Protein AF-A0A2D6EW44-F1 (afdb_monomer_lite)

Secondary structure (DSSP, 8-state):
--PPSSSPPEEEEEETTEEEEEEEEEE--BTTBEEEEEEEEEEEE--SS--TT-EEEEEESSS-SEEEEE-

Foldseek 3Di:
DDDDPDDQFWKWKDAPPWIFTKGFPDFPDDDQKGKTWIATQGGPDDPDPDDHGDIDIDIDNDPDSMDIGGD

Structure (mmCIF, N/CA/C/O backbone):
data_AF-A0A2D6EW44-F1
#
_entry.id   AF-A0A2D6EW44-F1
#
loop_
_atom_site.group_PDB
_atom_site.id
_atom_site.type_symbol
_atom_site.label_atom_id
_atom_site.label_alt_id
_atom_site.label_comp_id
_atom_site.label_asym_id
_atom_site.label_entity_id
_atom_site.label_seq_id
_atom_site.pdbx_PDB_ins_code
_atom_site.Cartn_x
_atom_site.Cartn_y
_atom_site.Cartn_z
_atom_site.occupancy
_atom_site.B_iso_or_equiv
_atom_site.auth_seq_id
_atom_site.auth_comp_id
_atom_site.auth_asym_id
_atom_site.auth_atom_id
_atom_site.pdbx_PDB_model_num
ATOM 1 N N . MET A 1 1 ? -8.311 6.952 19.301 1.00 46.88 1 MET A N 1
ATOM 2 C CA . MET A 1 1 ? -8.455 6.374 17.950 1.00 46.88 1 MET A CA 1
ATOM 3 C C . MET A 1 1 ? -9.743 6.924 17.358 1.00 46.88 1 MET A C 1
ATOM 5 O O . MET A 1 1 ? -10.806 6.616 17.881 1.00 46.88 1 MET A O 1
ATOM 9 N N . LYS A 1 2 ? -9.675 7.854 16.399 1.00 43.91 2 LYS A N 1
ATOM 10 C CA . LYS A 1 2 ? -10.877 8.410 15.758 1.00 43.91 2 LYS A CA 1
ATOM 11 C C . LYS A 1 2 ? -10.928 7.908 14.323 1.00 43.91 2 LYS A C 1
ATOM 13 O O . LYS A 1 2 ? -10.269 8.461 13.455 1.00 43.91 2 LYS A O 1
ATOM 18 N N . GLN A 1 3 ? -11.703 6.853 14.109 1.00 44.91 3 GLN A N 1
ATOM 19 C CA . GLN A 1 3 ? -12.174 6.482 12.784 1.00 44.91 3 GLN A CA 1
ATOM 20 C C . GLN A 1 3 ? -13.131 7.596 12.333 1.00 44.91 3 GLN A C 1
ATOM 22 O O . GLN A 1 3 ? -14.109 7.893 13.024 1.00 44.91 3 GLN A O 1
ATOM 27 N N . LEU A 1 4 ? -12.792 8.297 11.250 1.00 51.62 4 LEU A N 1
ATOM 28 C CA . LEU A 1 4 ? -13.628 9.366 10.706 1.00 51.62 4 LEU A CA 1
ATOM 29 C C . LEU A 1 4 ? -14.862 8.741 10.026 1.00 51.62 4 LEU A C 1
ATOM 31 O O . LEU A 1 4 ? -14.702 7.845 9.196 1.00 51.62 4 LEU A O 1
ATOM 35 N N . PRO A 1 5 ? -16.090 9.171 10.365 1.00 48.50 5 PRO A N 1
ATOM 36 C CA . PRO A 1 5 ? -17.289 8.717 9.680 1.00 48.50 5 PRO A CA 1
ATOM 37 C C . PRO A 1 5 ? -17.404 9.408 8.316 1.00 48.50 5 PRO A C 1
ATOM 39 O O . PRO A 1 5 ? -17.481 10.632 8.245 1.00 48.50 5 PRO A O 1
ATOM 42 N N . GLY A 1 6 ? -17.471 8.611 7.248 1.00 55.44 6 GLY A N 1
ATOM 43 C CA . GLY A 1 6 ? -17.829 9.075 5.905 1.00 55.44 6 GLY A CA 1
ATOM 44 C C . GLY A 1 6 ? -16.727 8.857 4.876 1.00 55.44 6 GLY A C 1
ATOM 45 O O . GLY A 1 6 ? -15.903 9.734 4.677 1.00 55.44 6 GLY A O 1
ATOM 46 N N . GLN A 1 7 ? -16.795 7.700 4.208 1.00 57.44 7 GLN A N 1
ATOM 47 C CA . GLN A 1 7 ? -15.931 7.220 3.120 1.00 57.44 7 GLN A CA 1
ATOM 48 C C . GLN A 1 7 ? -14.431 7.122 3.474 1.00 57.44 7 GLN A C 1
ATOM 50 O O . GLN A 1 7 ? -13.822 8.101 3.898 1.00 57.44 7 GLN A O 1
ATOM 55 N N . PRO A 1 8 ? -13.794 5.948 3.304 1.00 67.88 8 PRO A N 1
ATOM 56 C CA . PRO A 1 8 ? -12.345 5.866 3.441 1.00 67.88 8 PRO A CA 1
ATOM 57 C C . PRO A 1 8 ? -11.707 6.829 2.435 1.00 67.88 8 PRO A C 1
ATOM 59 O O . PRO A 1 8 ? -11.961 6.743 1.232 1.00 67.88 8 PRO A O 1
ATOM 62 N N . ALA A 1 9 ? -10.921 7.780 2.940 1.00 75.25 9 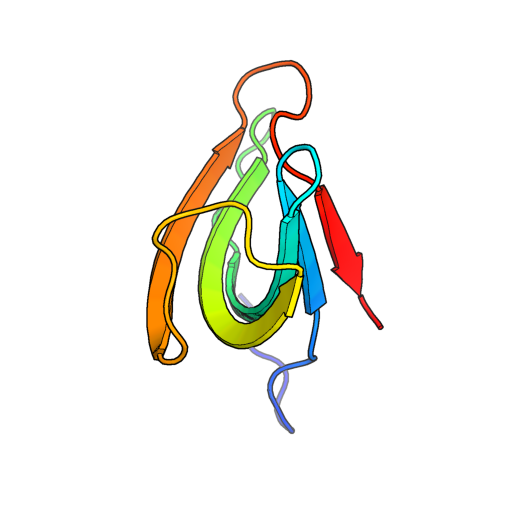ALA A N 1
ATOM 63 C CA . ALA A 1 9 ? -10.162 8.674 2.085 1.00 75.25 9 ALA A CA 1
ATOM 64 C C . ALA A 1 9 ? -9.281 7.833 1.149 1.00 75.25 9 ALA A C 1
ATOM 66 O O . ALA A 1 9 ? -8.672 6.848 1.579 1.00 75.25 9 ALA A O 1
ATOM 67 N N . THR A 1 10 ? -9.260 8.187 -0.136 1.00 85.38 10 THR A N 1
ATOM 68 C CA . THR A 1 10 ? -8.425 7.487 -1.114 1.00 85.38 10 THR A CA 1
ATOM 69 C C . THR A 1 10 ? -7.032 8.091 -1.075 1.00 85.38 10 THR A C 1
ATOM 71 O O . THR A 1 10 ? -6.852 9.292 -1.248 1.00 85.38 10 THR A O 1
ATOM 74 N N . TYR A 1 11 ? -6.044 7.248 -0.806 1.00 91.81 11 TYR A N 1
ATOM 75 C CA . TYR A 1 11 ? -4.636 7.604 -0.802 1.00 91.81 11 TYR A CA 1
A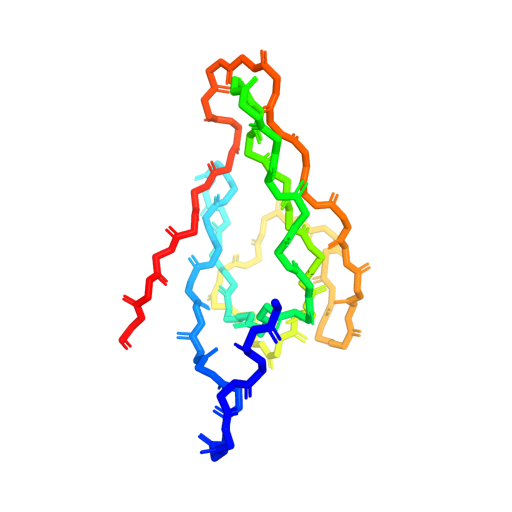TOM 76 C C . TYR A 1 11 ? -3.974 7.067 -2.067 1.00 91.81 11 TYR A C 1
ATOM 78 O O . TYR A 1 11 ? -4.396 6.062 -2.642 1.00 91.81 11 TYR A O 1
ATOM 86 N N . ARG A 1 12 ? -2.882 7.706 -2.473 1.00 94.56 12 ARG A N 1
ATOM 87 C CA . ARG A 1 12 ? -1.953 7.190 -3.474 1.00 94.56 12 ARG A CA 1
ATOM 88 C C . ARG A 1 12 ? -0.748 6.580 -2.776 1.00 94.56 12 ARG A C 1
ATOM 90 O O . ARG A 1 12 ? -0.027 7.280 -2.063 1.00 94.56 12 ARG A O 1
ATOM 97 N N . LEU A 1 13 ? -0.541 5.285 -2.993 1.00 93.44 13 LEU A N 1
ATOM 98 C CA . LEU A 1 13 ? 0.660 4.566 -2.588 1.00 93.44 13 LEU A CA 1
ATOM 99 C C . LEU A 1 13 ? 1.658 4.553 -3.747 1.00 93.44 13 LEU A C 1
ATOM 101 O O . LEU A 1 13 ? 1.355 4.044 -4.826 1.00 93.44 13 LEU A O 1
ATOM 105 N N . PHE A 1 14 ? 2.862 5.048 -3.487 1.00 92.94 14 PHE A N 1
ATOM 106 C CA . PHE A 1 14 ? 4.000 4.984 -4.397 1.00 92.94 14 PHE A CA 1
ATOM 107 C C . PHE A 1 14 ? 5.038 4.013 -3.843 1.00 92.94 14 PHE A C 1
ATOM 109 O O . PHE A 1 14 ? 5.493 4.202 -2.716 1.00 92.94 14 PHE A O 1
ATOM 116 N N . MET A 1 15 ? 5.440 3.017 -4.631 1.00 89.75 15 MET A N 1
ATOM 117 C CA . MET A 1 15 ? 6.509 2.069 -4.289 1.00 89.75 15 MET A CA 1
ATOM 118 C C . MET A 1 15 ? 7.469 1.974 -5.471 1.00 89.75 15 MET A C 1
ATOM 120 O O . MET A 1 15 ? 7.128 1.398 -6.503 1.00 89.75 15 MET A O 1
ATOM 124 N N . GLY A 1 16 ? 8.644 2.597 -5.364 1.00 88.06 16 GLY A N 1
ATOM 125 C CA . GLY A 1 16 ? 9.541 2.743 -6.513 1.00 88.06 16 GLY A CA 1
ATOM 126 C C . GLY A 1 16 ? 8.853 3.465 -7.680 1.00 88.06 16 GLY A C 1
ATOM 127 O O . GLY A 1 16 ? 8.511 4.644 -7.566 1.00 88.06 16 GLY A O 1
ATOM 128 N N . SER A 1 17 ? 8.656 2.755 -8.798 1.00 90.12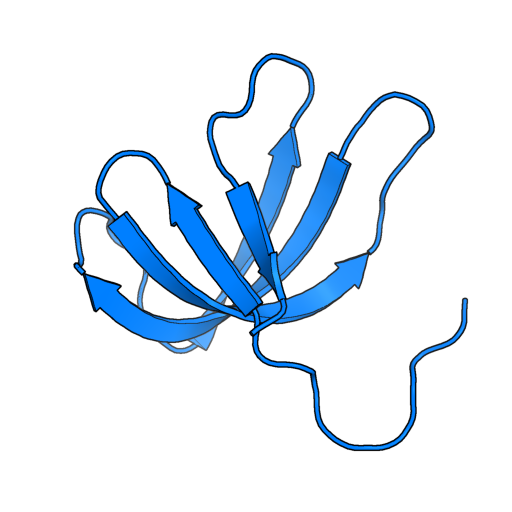 17 SER A N 1
ATOM 129 C CA . SER A 1 17 ? 7.984 3.271 -9.999 1.00 90.12 17 SER A CA 1
ATOM 130 C C . SER A 1 17 ? 6.471 2.979 -10.044 1.00 90.12 17 SER A C 1
ATOM 132 O O . SER A 1 17 ? 5.756 3.574 -10.858 1.00 90.12 17 SER A O 1
ATOM 134 N N . ALA A 1 18 ? 5.981 2.118 -9.144 1.00 91.81 18 ALA A N 1
ATOM 135 C CA . ALA A 1 18 ? 4.586 1.706 -9.040 1.00 91.81 18 ALA A CA 1
ATOM 136 C C . ALA A 1 18 ? 3.694 2.790 -8.415 1.00 91.81 18 ALA A C 1
ATOM 138 O O . ALA A 1 18 ? 4.139 3.565 -7.561 1.00 91.81 18 ALA A O 1
ATOM 139 N N . CYS A 1 19 ? 2.412 2.799 -8.791 1.00 94.00 19 CYS A N 1
ATOM 140 C CA . CYS A 1 19 ? 1.406 3.689 -8.209 1.00 94.00 19 CYS A CA 1
ATOM 141 C C . CYS A 1 19 ? 0.052 2.979 -8.067 1.00 94.00 19 CYS A C 1
ATOM 143 O O . CYS A 1 19 ? -0.468 2.422 -9.043 1.00 94.00 19 CYS A O 1
ATOM 145 N N . PHE A 1 20 ? -0.531 3.047 -6.868 1.00 94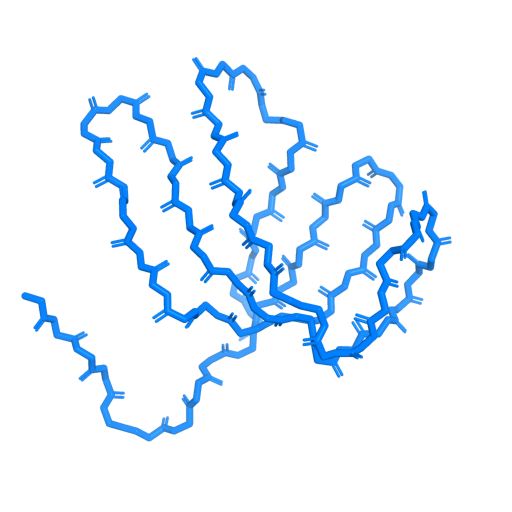.31 20 PHE A N 1
ATOM 146 C CA . PHE A 1 20 ? -1.801 2.404 -6.518 1.00 94.31 20 PHE A CA 1
ATOM 147 C C . PHE A 1 20 ? -2.739 3.379 -5.806 1.00 94.31 20 PHE A C 1
ATOM 149 O O . PHE A 1 20 ? -2.293 4.204 -5.007 1.00 94.31 20 PHE A O 1
ATOM 156 N N . GLY A 1 21 ? -4.039 3.266 -6.070 1.00 94.38 21 GLY A N 1
ATOM 157 C CA . GLY A 1 21 ? -5.069 3.827 -5.199 1.00 94.38 21 GLY A CA 1
ATOM 158 C C . GLY A 1 21 ? -5.299 2.874 -4.032 1.00 94.38 21 GLY A C 1
ATOM 159 O O . GLY A 1 21 ? -5.405 1.662 -4.240 1.00 94.38 21 GLY A O 1
ATOM 160 N N . VAL A 1 22 ? -5.324 3.399 -2.808 1.00 93.75 22 VAL A N 1
ATOM 161 C CA . VAL A 1 22 ? -5.465 2.594 -1.592 1.00 93.75 22 VAL A CA 1
ATOM 162 C C . VAL A 1 22 ? -6.374 3.264 -0.566 1.00 93.75 22 VAL A C 1
ATOM 164 O O . VAL A 1 22 ? -6.497 4.487 -0.516 1.00 93.75 22 VAL A O 1
ATOM 167 N N . HIS A 1 23 ? -6.979 2.461 0.300 1.00 93.25 23 HIS A N 1
ATOM 168 C CA . HIS A 1 23 ? -7.636 2.919 1.524 1.00 93.25 23 HIS A CA 1
ATOM 169 C C . HIS A 1 23 ? -6.792 2.531 2.725 1.00 93.25 23 HIS A C 1
ATOM 171 O O . HIS A 1 23 ? -6.364 1.384 2.819 1.00 93.25 23 HIS A O 1
ATOM 177 N N . VAL A 1 24 ? -6.571 3.462 3.652 1.00 89.81 24 VAL A N 1
ATOM 178 C CA . VAL A 1 24 ? -5.964 3.138 4.948 1.00 89.81 24 VAL A CA 1
ATOM 179 C C . VAL A 1 24 ? -7.038 2.494 5.820 1.00 89.81 24 VAL A C 1
ATOM 181 O O . VAL A 1 24 ? -8.062 3.109 6.115 1.00 89.81 24 VAL A O 1
ATOM 184 N N . LEU A 1 25 ? -6.811 1.236 6.187 1.00 89.94 25 LEU A N 1
ATOM 185 C CA . LEU A 1 25 ? -7.665 0.467 7.088 1.00 89.94 25 LEU A CA 1
ATOM 186 C C . LEU A 1 25 ? -7.298 0.745 8.545 1.00 89.94 25 LEU A C 1
ATOM 188 O O . LEU A 1 25 ? -8.182 0.918 9.381 1.00 89.94 25 LEU A O 1
ATOM 192 N N . GLU A 1 26 ? -5.997 0.817 8.831 1.00 89.50 26 GLU A N 1
ATOM 193 C CA . GLU A 1 26 ? -5.466 1.077 10.165 1.00 89.50 26 GLU A CA 1
ATOM 194 C C . GLU A 1 26 ? -4.202 1.942 10.087 1.00 89.50 26 GLU A C 1
ATOM 196 O O . GLU A 1 26 ? -3.362 1.767 9.204 1.00 89.50 26 GLU A O 1
ATOM 201 N N . ASP A 1 27 ? -4.080 2.883 11.021 1.00 85.88 27 ASP A N 1
ATOM 202 C CA . ASP A 1 27 ? -2.893 3.709 11.238 1.00 85.88 27 ASP A CA 1
ATOM 203 C C . ASP A 1 27 ? -2.260 3.263 12.558 1.00 85.88 27 ASP A C 1
ATOM 205 O O . ASP A 1 27 ? -2.759 3.591 13.639 1.00 85.88 27 ASP A O 1
ATOM 209 N N . THR A 1 28 ? -1.202 2.461 12.456 1.00 81.50 28 THR A N 1
ATOM 210 C CA . THR A 1 28 ? -0.480 1.882 13.595 1.00 81.50 28 THR A CA 1
ATOM 211 C C . THR A 1 28 ? 0.870 2.558 13.801 1.00 81.50 28 THR A C 1
ATOM 213 O O . THR A 1 28 ? 1.805 1.928 14.302 1.00 81.50 28 THR A O 1
ATOM 216 N N . ARG A 1 29 ? 1.011 3.822 13.381 1.00 80.44 29 ARG A N 1
ATOM 217 C CA . ARG A 1 29 ? 2.249 4.583 13.558 1.00 80.44 29 ARG A CA 1
ATOM 218 C C . ARG A 1 29 ? 2.690 4.585 15.017 1.00 80.44 29 ARG A C 1
ATOM 220 O O . ARG A 1 29 ? 1.903 4.881 15.917 1.00 80.44 29 ARG A O 1
ATOM 227 N N . GLN A 1 30 ? 3.966 4.288 15.227 1.00 75.38 30 GLN A N 1
ATOM 228 C CA . GLN A 1 30 ? 4.635 4.404 16.520 1.00 75.38 30 GLN A CA 1
ATOM 229 C C . GLN A 1 30 ? 5.660 5.540 16.443 1.00 75.38 30 GLN A C 1
ATOM 231 O O . GLN A 1 30 ? 6.049 5.970 15.359 1.00 75.38 30 GLN A O 1
ATOM 236 N N . GLU A 1 31 ? 6.056 6.093 17.587 1.00 69.31 31 GLU A N 1
ATOM 237 C CA . GLU A 1 31 ? 7.017 7.198 17.625 1.00 69.31 31 GLU A CA 1
ATOM 238 C C . GLU A 1 31 ? 8.363 6.732 17.040 1.00 69.31 31 GLU A C 1
ATOM 240 O O . GLU A 1 31 ? 9.064 5.935 17.655 1.00 69.31 31 GLU A O 1
ATOM 245 N N . GLY A 1 32 ? 8.686 7.194 15.827 1.00 67.56 32 GLY A N 1
ATOM 246 C CA . GLY A 1 32 ? 9.882 6.784 15.079 1.00 67.56 32 GLY A CA 1
ATOM 247 C C . GLY A 1 32 ? 9.641 5.832 13.898 1.00 67.56 32 GLY A C 1
ATOM 248 O O . GLY A 1 32 ? 10.540 5.709 13.072 1.00 67.56 32 GLY A O 1
ATOM 249 N N . ASP A 1 33 ? 8.445 5.246 13.754 1.00 79.56 33 ASP A N 1
ATOM 250 C CA . ASP A 1 33 ? 8.128 4.265 12.704 1.00 79.56 33 ASP A CA 1
ATOM 251 C C . ASP A 1 33 ? 6.776 4.552 12.034 1.00 79.56 33 ASP A C 1
ATOM 253 O O . ASP A 1 33 ? 5.715 4.573 12.675 1.00 79.56 33 ASP A O 1
ATOM 257 N N . GLU A 1 34 ? 6.790 4.713 10.708 1.00 82.88 34 GLU A N 1
ATOM 258 C CA . GLU A 1 34 ? 5.555 4.828 9.936 1.00 82.88 34 GLU A CA 1
ATOM 259 C C . GLU A 1 34 ? 5.011 3.437 9.608 1.00 82.88 34 GLU A C 1
ATOM 261 O O . GLU A 1 34 ? 5.642 2.666 8.885 1.00 82.88 34 GLU A O 1
ATOM 266 N N . SER A 1 35 ? 3.840 3.099 10.156 1.00 88.62 35 SER A N 1
ATOM 267 C CA . SER A 1 35 ? 3.173 1.821 9.900 1.00 88.62 35 SER A CA 1
ATOM 268 C C . SER A 1 35 ? 1.691 2.010 9.590 1.00 88.62 35 SER A C 1
ATOM 270 O O . SER A 1 35 ? 0.971 2.650 10.357 1.00 88.62 35 SER A O 1
ATOM 272 N N . TYR A 1 36 ? 1.241 1.450 8.468 1.00 89.38 36 TYR A N 1
ATOM 273 C CA . TYR A 1 36 ? -0.143 1.530 8.007 1.00 89.38 36 TYR A CA 1
ATOM 274 C C . TYR A 1 36 ? -0.598 0.184 7.456 1.00 89.38 36 TYR A C 1
ATOM 276 O O . TYR A 1 36 ? 0.111 -0.433 6.663 1.00 89.38 36 TYR A O 1
ATOM 284 N N . ARG A 1 37 ? -1.828 -0.215 7.771 1.00 92.12 37 ARG A N 1
ATOM 285 C CA . ARG A 1 37 ? -2.512 -1.289 7.050 1.00 92.12 37 ARG A CA 1
ATOM 286 C C . ARG A 1 37 ? -3.405 -0.678 5.992 1.00 92.12 37 ARG A C 1
ATOM 288 O O . ARG A 1 37 ? -4.272 0.142 6.302 1.00 92.12 37 ARG A O 1
ATOM 295 N N . ILE A 1 38 ? -3.214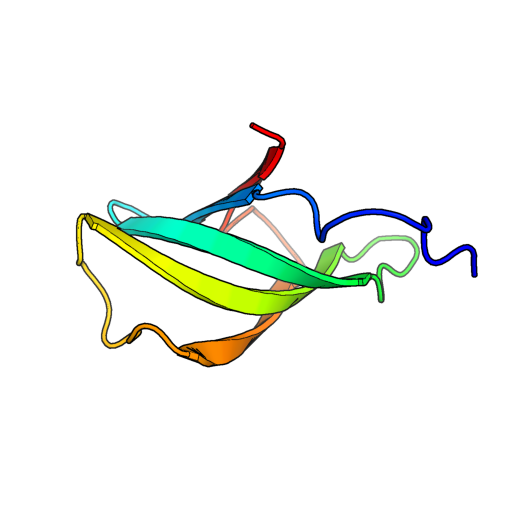 -1.074 4.744 1.00 92.81 38 ILE A N 1
ATOM 296 C CA . ILE A 1 38 ? -3.939 -0.522 3.600 1.00 92.81 38 ILE A CA 1
ATOM 297 C C . ILE A 1 38 ? -4.651 -1.608 2.804 1.00 92.81 38 ILE A C 1
ATOM 299 O O . ILE A 1 38 ? -4.285 -2.778 2.869 1.00 92.81 38 ILE A O 1
ATOM 303 N N . ARG A 1 39 ? -5.627 -1.200 1.995 1.00 94.50 39 ARG A N 1
ATOM 304 C CA . ARG A 1 39 ? -6.255 -2.021 0.962 1.00 94.50 39 ARG A CA 1
ATOM 305 C C . ARG A 1 39 ? -6.096 -1.372 -0.400 1.00 94.50 39 ARG A C 1
ATOM 307 O O . ARG A 1 39 ? -6.472 -0.215 -0.564 1.00 94.50 39 ARG A O 1
ATOM 314 N N . VAL A 1 40 ? -5.598 -2.112 -1.383 1.00 93.81 40 VAL A N 1
ATOM 315 C CA . VAL A 1 40 ? -5.509 -1.651 -2.773 1.00 93.81 40 VAL A CA 1
ATOM 316 C C . VAL A 1 40 ? -6.907 -1.587 -3.373 1.00 93.81 40 VAL A C 1
ATOM 318 O O . VAL A 1 40 ? -7.644 -2.572 -3.362 1.00 93.81 40 VAL A O 1
ATOM 321 N N . THR A 1 41 ? -7.275 -0.437 -3.917 1.00 94.19 41 THR A N 1
ATOM 322 C CA . THR A 1 41 ? -8.578 -0.201 -4.554 1.00 94.19 41 THR A CA 1
ATOM 323 C C . THR A 1 41 ? -8.456 0.045 -6.050 1.00 94.19 41 THR A C 1
ATOM 325 O O . THR A 1 41 ? -9.402 -0.222 -6.786 1.00 94.19 41 THR A O 1
ATOM 328 N N . GLU A 1 42 ? -7.287 0.484 -6.513 1.00 93.88 42 GLU A N 1
ATOM 329 C CA . GLU A 1 42 ? -7.025 0.798 -7.914 1.00 93.88 42 GLU A CA 1
ATOM 330 C C . GLU A 1 42 ? -5.551 0.545 -8.264 1.00 93.88 42 GLU A C 1
ATOM 332 O O . GLU A 1 42 ? -4.653 0.844 -7.475 1.00 93.88 42 GLU A O 1
ATOM 337 N N . ILE A 1 43 ? -5.290 0.039 -9.472 1.00 92.38 43 ILE A N 1
ATOM 338 C CA . ILE A 1 43 ? -3.938 -0.086 -10.031 1.00 92.38 43 ILE A CA 1
ATOM 339 C C . ILE A 1 43 ? -3.783 0.973 -11.119 1.00 92.38 43 ILE A C 1
ATOM 341 O O . ILE A 1 43 ? -4.461 0.912 -12.141 1.00 92.38 43 ILE A O 1
ATOM 345 N N . ILE A 1 44 ? -2.879 1.928 -10.909 1.00 91.88 44 ILE A N 1
ATOM 346 C CA . ILE A 1 44 ? -2.653 3.043 -11.844 1.00 91.88 44 ILE A CA 1
ATOM 347 C C . ILE A 1 44 ? -1.432 2.743 -12.710 1.00 91.88 44 ILE A C 1
ATOM 349 O O . ILE A 1 44 ? -1.437 2.953 -13.922 1.00 91.88 44 ILE A O 1
ATOM 353 N N . ARG A 1 45 ? -0.366 2.243 -12.075 1.00 89.50 45 ARG A N 1
ATOM 354 C CA . ARG A 1 45 ? 0.852 1.796 -12.744 1.00 89.50 45 ARG A CA 1
ATOM 355 C C . ARG A 1 45 ? 1.371 0.537 -12.050 1.00 89.50 45 ARG A C 1
ATOM 357 O O . ARG A 1 45 ? 1.917 0.656 -10.949 1.00 89.50 45 ARG A O 1
ATOM 364 N N . PRO A 1 46 ? 1.189 -0.645 -12.661 1.00 82.19 46 PRO A N 1
ATOM 365 C CA . PRO A 1 46 ? 1.699 -1.882 -12.100 1.00 82.19 46 PRO A CA 1
ATOM 366 C C . PRO A 1 46 ? 3.208 -1.964 -12.323 1.00 82.19 46 PRO A C 1
ATOM 368 O O . PRO A 1 46 ? 3.688 -1.810 -13.441 1.00 82.19 46 PRO A O 1
ATOM 371 N N . ASP A 1 47 ? 3.933 -2.220 -11.245 1.00 83.19 47 ASP A N 1
ATOM 372 C CA . ASP A 1 47 ? 5.356 -2.598 -11.247 1.00 83.19 47 ASP A CA 1
ATOM 373 C C . ASP A 1 47 ? 5.624 -3.584 -10.086 1.00 83.19 47 ASP A C 1
ATOM 375 O O . ASP A 1 47 ? 6.730 -3.729 -9.582 1.00 83.19 47 ASP A O 1
ATOM 379 N N . SER A 1 48 ? 4.552 -4.215 -9.590 1.00 77.56 48 SER A N 1
ATOM 380 C CA . SER A 1 48 ? 4.512 -5.100 -8.426 1.00 77.56 48 SER A CA 1
ATOM 381 C C . SER A 1 48 ? 3.369 -6.105 -8.599 1.00 77.56 48 SER A C 1
ATOM 383 O O . SER A 1 48 ? 2.455 -5.874 -9.390 1.00 77.56 48 SER A O 1
ATOM 385 N N . GLU A 1 49 ? 3.393 -7.194 -7.833 1.00 86.06 49 GLU A N 1
ATOM 386 C CA . GLU A 1 49 ? 2.397 -8.278 -7.851 1.00 86.06 49 GLU A CA 1
ATOM 387 C C . GLU A 1 49 ? 1.087 -7.926 -7.117 1.00 86.06 49 GLU A C 1
ATOM 389 O O . GLU A 1 49 ? 0.232 -8.781 -6.895 1.00 86.06 49 GLU A O 1
ATOM 394 N N . LEU A 1 50 ? 0.913 -6.664 -6.713 1.00 88.31 50 LEU A N 1
ATOM 395 C CA . LEU A 1 50 ? -0.289 -6.223 -6.019 1.00 88.31 50 LEU A CA 1
ATOM 396 C C . LEU A 1 50 ? -1.504 -6.206 -6.939 1.00 88.31 50 LEU A C 1
ATOM 398 O O . LEU A 1 50 ? -1.480 -5.640 -8.033 1.00 88.31 50 LEU A O 1
ATOM 402 N N . THR A 1 51 ? -2.605 -6.744 -6.427 1.00 91.81 51 THR A N 1
ATOM 403 C CA . THR A 1 51 ? -3.900 -6.730 -7.103 1.00 91.81 51 THR A CA 1
ATOM 404 C C . THR A 1 51 ? -4.935 -5.922 -6.329 1.00 91.81 51 THR A C 1
ATOM 406 O O . THR A 1 51 ? -4.816 -5.721 -5.120 1.00 91.81 51 THR A O 1
ATOM 409 N N . VAL A 1 52 ? -5.967 -5.439 -7.028 1.00 94.06 52 VAL A N 1
ATOM 410 C CA . VAL A 1 52 ? -7.108 -4.777 -6.381 1.00 94.06 52 VAL A CA 1
ATOM 411 C C . VAL A 1 52 ? -7.729 -5.726 -5.359 1.00 94.06 52 VAL A C 1
ATOM 413 O O . VAL A 1 52 ? -7.982 -6.893 -5.646 1.00 94.06 52 VAL A O 1
ATOM 416 N N . GLY A 1 53 ? -7.985 -5.207 -4.165 1.00 93.06 53 GLY A N 1
ATOM 417 C CA . GLY A 1 53 ? -8.491 -5.959 -3.029 1.00 93.06 53 GLY A CA 1
ATOM 418 C C . GLY A 1 53 ? -7.409 -6.438 -2.067 1.00 93.06 53 GLY A C 1
ATOM 419 O O . GLY A 1 53 ? -7.779 -6.771 -0.944 1.00 93.06 53 GLY A O 1
ATOM 420 N N . ASN A 1 54 ? -6.124 -6.419 -2.449 1.00 94.88 54 ASN A N 1
ATOM 421 C CA . ASN A 1 54 ? -5.037 -6.830 -1.560 1.00 94.88 54 ASN A CA 1
ATOM 422 C C . ASN A 1 54 ? -4.971 -5.934 -0.330 1.00 94.88 54 ASN A C 1
ATOM 424 O O . ASN A 1 54 ? -4.984 -4.709 -0.453 1.00 94.88 54 ASN A O 1
ATOM 428 N N . GLU A 1 55 ? -4.833 -6.560 0.833 1.00 94.75 55 GLU A N 1
ATOM 429 C CA . GLU A 1 55 ? -4.483 -5.884 2.074 1.00 94.75 55 GLU A CA 1
ATOM 430 C C . GLU A 1 55 ? -2.999 -6.072 2.354 1.00 94.75 55 GLU A C 1
ATOM 432 O O . GLU A 1 55 ? -2.460 -7.161 2.154 1.00 94.75 55 GLU A O 1
ATOM 437 N N . ILE A 1 56 ? -2.332 -4.994 2.754 1.00 91.75 56 ILE A N 1
ATOM 438 C CA . ILE A 1 56 ? -0.880 -4.965 2.914 1.00 91.75 56 ILE A CA 1
ATOM 439 C C . ILE A 1 56 ? -0.555 -4.149 4.156 1.00 91.75 56 ILE A C 1
ATOM 441 O O . ILE A 1 56 ? -1.088 -3.050 4.336 1.00 91.75 56 ILE A O 1
ATOM 445 N N . ASP A 1 57 ? 0.349 -4.677 4.969 1.00 91.56 57 ASP A N 1
ATOM 446 C CA . ASP A 1 57 ? 0.973 -3.946 6.061 1.00 91.56 57 ASP A CA 1
ATOM 447 C C . ASP A 1 57 ? 2.225 -3.245 5.527 1.00 91.56 57 ASP A C 1
ATOM 449 O O . ASP A 1 57 ? 3.190 -3.871 5.082 1.00 91.56 57 ASP A O 1
ATOM 453 N N . LEU A 1 58 ? 2.180 -1.919 5.517 1.00 90.25 58 LEU A N 1
ATOM 454 C CA . LEU A 1 58 ? 3.308 -1.066 5.190 1.00 90.25 58 LEU A CA 1
ATOM 455 C C . LEU A 1 58 ? 4.014 -0.713 6.490 1.00 90.25 58 LEU A C 1
ATOM 457 O O . LEU A 1 58 ? 3.419 -0.069 7.348 1.00 90.25 58 LEU A O 1
ATOM 461 N N . THR A 1 59 ? 5.279 -1.098 6.617 1.00 89.38 59 THR A N 1
ATOM 462 C CA . THR A 1 59 ? 6.138 -0.721 7.743 1.00 89.38 59 THR A CA 1
ATOM 463 C C . THR A 1 59 ? 7.386 -0.055 7.194 1.00 89.38 59 THR A C 1
ATOM 465 O O . THR A 1 59 ? 8.030 -0.573 6.278 1.00 89.38 59 THR A O 1
ATOM 468 N N . GLN A 1 60 ? 7.721 1.109 7.732 1.00 84.00 60 GLN A N 1
ATOM 469 C CA . GLN A 1 60 ? 8.915 1.852 7.375 1.00 84.00 60 GLN A CA 1
ATOM 470 C C . GLN A 1 60 ? 9.726 2.151 8.636 1.00 84.00 60 GLN A C 1
ATOM 472 O O . GLN A 1 60 ? 9.315 2.963 9.460 1.00 84.00 60 GLN A O 1
ATOM 477 N N . THR A 1 61 ? 10.896 1.513 8.725 1.00 74.88 61 THR A N 1
ATOM 478 C CA . THR A 1 61 ? 11.836 1.637 9.853 1.00 74.88 61 THR A CA 1
ATOM 479 C C . THR A 1 61 ? 13.073 2.487 9.527 1.00 74.88 61 THR A C 1
ATOM 481 O O . THR A 1 61 ? 13.937 2.702 10.373 1.00 74.88 61 THR A O 1
ATOM 484 N N . SER A 1 62 ? 13.242 2.909 8.268 1.00 72.25 62 SER A N 1
ATOM 485 C CA . SER A 1 62 ? 14.375 3.701 7.742 1.00 72.25 62 SER A CA 1
ATOM 486 C C . SER A 1 62 ? 13.928 4.477 6.486 1.00 72.25 62 SER A C 1
ATOM 488 O O . SER A 1 62 ? 12.730 4.704 6.331 1.00 72.25 62 SER A O 1
ATOM 490 N N . GLU A 1 63 ? 14.832 4.943 5.611 1.00 75.25 63 GLU A N 1
ATOM 491 C CA . GLU A 1 63 ? 14.482 5.707 4.392 1.00 75.25 63 GLU A CA 1
ATOM 492 C C . GLU A 1 63 ? 13.256 5.147 3.628 1.00 75.25 63 GLU A C 1
ATOM 494 O O . GLU A 1 63 ? 13.069 3.928 3.571 1.00 75.25 63 GLU A O 1
ATOM 499 N N . PRO A 1 64 ? 12.409 6.010 3.027 1.00 75.88 64 PRO A N 1
ATOM 500 C CA . PRO A 1 64 ? 11.127 5.582 2.471 1.00 75.88 64 PRO A CA 1
ATOM 501 C C . PRO A 1 64 ? 11.276 4.696 1.239 1.00 75.88 64 PRO A C 1
ATOM 503 O O . PRO A 1 64 ? 11.540 5.175 0.136 1.00 75.88 64 PRO A O 1
ATOM 506 N N . SER A 1 65 ? 11.003 3.402 1.419 1.00 85.50 65 SER A N 1
ATOM 507 C CA . SER A 1 65 ? 10.760 2.444 0.333 1.00 85.50 65 SER A CA 1
ATOM 508 C C . SER A 1 65 ? 9.379 2.631 -0.310 1.00 85.50 65 SER A C 1
ATOM 510 O O . SER A 1 65 ? 9.152 2.210 -1.448 1.00 85.50 65 SER A O 1
ATOM 512 N N . TRP A 1 66 ? 8.472 3.322 0.383 1.00 90.62 66 TRP A N 1
ATOM 513 C CA . TRP A 1 66 ? 7.144 3.681 -0.092 1.00 90.62 66 TRP A CA 1
ATOM 514 C C . TRP A 1 66 ? 6.737 5.073 0.399 1.00 90.62 66 TRP A C 1
ATOM 516 O O . TRP A 1 66 ? 7.318 5.622 1.331 1.00 90.62 66 TRP A O 1
ATOM 526 N N . ARG A 1 67 ? 5.752 5.684 -0.264 1.00 90.94 67 ARG A N 1
ATOM 527 C CA . ARG A 1 67 ? 5.161 6.967 0.145 1.00 90.94 67 ARG A CA 1
ATOM 528 C C . ARG A 1 67 ? 3.647 6.926 -0.015 1.00 90.94 67 ARG A C 1
ATOM 530 O O . ARG A 1 67 ? 3.164 6.574 -1.088 1.00 90.94 67 ARG A O 1
ATOM 537 N N . LEU A 1 68 ? 2.918 7.339 1.020 1.00 90.06 68 LEU A N 1
ATOM 538 C CA . LEU A 1 68 ? 1.469 7.553 0.983 1.00 90.06 68 LEU A CA 1
ATOM 539 C C . LEU A 1 68 ? 1.165 9.046 0.830 1.00 90.06 68 LEU A C 1
ATOM 541 O O . LEU A 1 68 ? 1.728 9.880 1.539 1.00 90.06 68 LEU A O 1
ATOM 545 N N . ARG A 1 69 ? 0.271 9.398 -0.095 1.00 88.31 69 ARG A N 1
ATOM 546 C CA . ARG A 1 69 ? -0.243 10.767 -0.255 1.00 88.31 69 ARG A CA 1
ATOM 547 C C . ARG A 1 69 ? -1.760 10.759 -0.244 1.00 88.31 69 ARG A C 1
ATOM 549 O O . ARG A 1 69 ? -2.360 9.941 -0.929 1.00 88.31 69 ARG A O 1
ATOM 556 N N . LEU A 1 70 ? -2.355 11.662 0.526 1.00 85.88 70 LEU A N 1
ATOM 557 C CA . LEU A 1 70 ? -3.789 11.922 0.455 1.00 85.88 70 LEU A CA 1
ATOM 558 C C . LEU A 1 70 ? -4.093 12.637 -0.870 1.00 85.88 70 LEU A C 1
ATOM 560 O O . LEU A 1 70 ? -3.366 13.572 -1.219 1.00 85.88 70 LEU A O 1
ATOM 564 N N . GLU A 1 71 ? -5.107 12.165 -1.596 1.00 76.94 71 GLU A N 1
ATOM 565 C CA . GLU A 1 71 ? -5.637 12.822 -2.803 1.00 76.94 71 GLU A CA 1
ATOM 566 C C . GLU A 1 71 ? -6.745 13.826 -2.462 1.00 76.94 71 GLU A C 1
ATOM 568 O O . GLU A 1 71 ? -7.537 13.544 -1.531 1.00 76.94 71 GLU A O 1
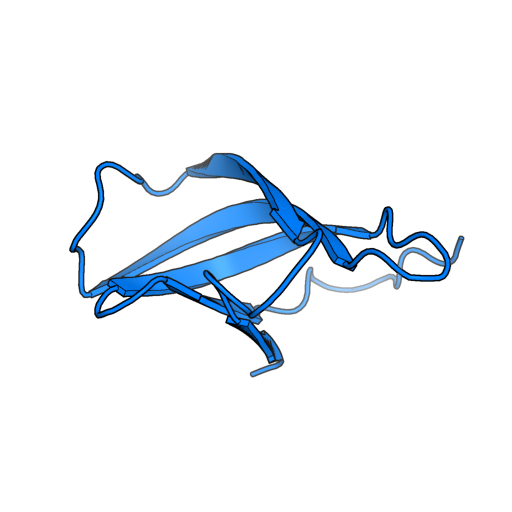#

Radius of gyration: 11.98 Å; chains: 1; bounding box: 32×21×31 Å

pLDDT: mean 83.43, std 13.22, range [43.91, 94.88]

Sequence (71 aa):
MKQLPGQPATYRLFMGSACFGVHVLEDTRQEGDESYRIRVTEIIRPDSELTVGNEIDLTQTSEPSWRLRLE